Protein AF-A0A6J1QRZ3-F1 (afdb_monomer_lite)

Structure (mmCIF, N/CA/C/O backbone):
data_AF-A0A6J1QRZ3-F1
#
_entry.id   AF-A0A6J1QRZ3-F1
#
loop_
_atom_site.group_PDB
_atom_site.id
_atom_site.type_symbol
_atom_site.label_atom_id
_atom_site.label_alt_id
_atom_site.label_comp_id
_atom_site.label_asym_id
_atom_site.label_entity_id
_atom_site.label_seq_id
_atom_site.pdbx_PDB_ins_code
_atom_site.Cartn_x
_atom_site.Cartn_y
_atom_site.Cartn_z
_atom_site.occupancy
_atom_site.B_iso_or_equiv
_atom_site.auth_seq_id
_atom_site.auth_comp_id
_atom_site.auth_asym_id
_atom_site.auth_atom_id
_atom_site.pdbx_PDB_model_num
ATOM 1 N N . MET A 1 1 ? 8.306 4.247 -22.758 1.00 59.56 1 MET A N 1
ATOM 2 C CA . MET A 1 1 ? 7.399 3.184 -22.289 1.00 59.56 1 MET A CA 1
ATOM 3 C C . MET A 1 1 ? 8.149 2.441 -21.213 1.00 59.56 1 MET A C 1
ATOM 5 O O . MET A 1 1 ? 9.336 2.206 -21.412 1.00 59.56 1 MET A O 1
ATOM 9 N N . THR A 1 2 ? 7.513 2.218 -20.072 1.00 66.88 2 THR A N 1
ATOM 10 C CA . THR A 1 2 ? 8.143 1.778 -18.826 1.00 66.88 2 THR A CA 1
ATOM 11 C C . THR A 1 2 ? 8.624 0.326 -18.917 1.00 66.88 2 THR A C 1
ATOM 13 O O . THR A 1 2 ? 7.992 -0.599 -18.408 1.00 66.88 2 THR A O 1
ATOM 16 N N . ASN A 1 3 ? 9.751 0.108 -19.601 1.00 80.50 3 ASN A N 1
ATOM 17 C CA . ASN A 1 3 ? 10.315 -1.221 -19.870 1.00 80.50 3 ASN A CA 1
ATOM 18 C C . ASN A 1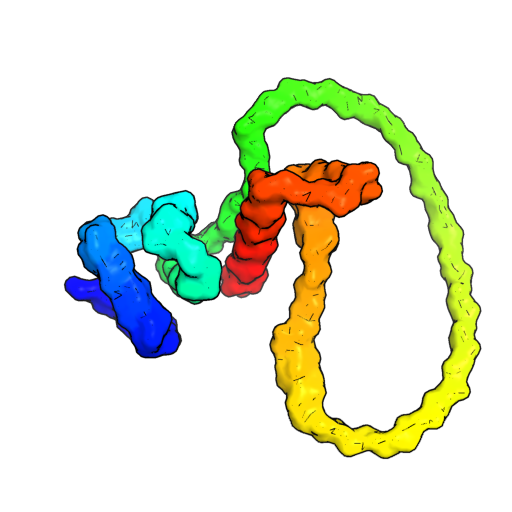 3 ? 10.655 -1.963 -18.574 1.00 80.50 3 ASN A C 1
ATOM 20 O O . ASN A 1 3 ? 10.614 -3.191 -18.526 1.00 80.50 3 ASN A O 1
ATOM 24 N N . ILE A 1 4 ? 10.954 -1.207 -17.515 1.00 88.00 4 ILE A N 1
ATOM 25 C CA . ILE A 1 4 ? 11.212 -1.746 -16.183 1.00 88.00 4 ILE A CA 1
ATOM 26 C C . ILE A 1 4 ? 9.965 -2.456 -15.641 1.00 88.00 4 ILE A C 1
ATOM 28 O O . ILE A 1 4 ? 10.074 -3.558 -15.113 1.00 88.00 4 ILE A O 1
ATOM 32 N N . ILE A 1 5 ? 8.774 -1.882 -15.828 1.00 90.81 5 ILE A N 1
ATOM 33 C CA . ILE A 1 5 ? 7.518 -2.437 -15.305 1.00 90.81 5 ILE A CA 1
ATOM 34 C C . ILE A 1 5 ? 7.196 -3.795 -15.938 1.00 90.81 5 ILE A C 1
ATOM 36 O O . ILE A 1 5 ? 6.837 -4.722 -15.217 1.00 90.81 5 ILE A O 1
ATOM 40 N N . HIS A 1 6 ? 7.422 -3.952 -17.245 1.00 90.69 6 HIS A N 1
ATOM 41 C CA . HIS A 1 6 ? 7.264 -5.240 -17.934 1.00 90.69 6 HIS A CA 1
ATOM 42 C C . HIS A 1 6 ? 8.174 -6.337 -17.356 1.00 90.69 6 HIS A C 1
ATOM 44 O O . HIS A 1 6 ? 7.822 -7.515 -17.337 1.00 90.69 6 HIS A O 1
ATOM 50 N N . SER A 1 7 ? 9.357 -5.970 -16.853 1.00 89.88 7 SER A N 1
ATOM 51 C CA . SER A 1 7 ? 10.293 -6.941 -16.273 1.00 89.88 7 SER A CA 1
ATOM 52 C C . SER A 1 7 ? 9.847 -7.479 -14.905 1.00 89.88 7 SER A C 1
ATOM 54 O O . SER A 1 7 ? 10.368 -8.493 -14.441 1.00 89.88 7 SER A O 1
ATOM 56 N N . TRP A 1 8 ? 8.857 -6.847 -14.264 1.00 91.31 8 TRP A N 1
ATOM 57 C CA . TRP A 1 8 ? 8.392 -7.233 -12.930 1.00 91.31 8 TRP A CA 1
ATOM 58 C C . TRP A 1 8 ? 7.507 -8.481 -12.926 1.00 91.31 8 TRP A C 1
ATOM 60 O O . TRP A 1 8 ? 7.293 -9.050 -11.848 1.00 91.31 8 TRP A O 1
ATOM 70 N N . GLY A 1 9 ? 7.014 -8.923 -14.090 1.00 88.88 9 GLY A N 1
ATOM 71 C CA . GLY A 1 9 ? 6.207 -10.138 -14.232 1.00 88.88 9 GLY A CA 1
ATOM 72 C C . GLY A 1 9 ? 4.916 -10.083 -13.414 1.00 88.88 9 GLY A C 1
ATOM 73 O O . GLY A 1 9 ? 4.634 -11.000 -12.640 1.00 88.88 9 GLY A O 1
ATOM 74 N N . MET A 1 10 ? 4.194 -8.964 -13.505 1.00 89.62 10 MET A N 1
ATOM 75 C CA . MET A 1 10 ? 2.882 -8.797 -12.874 1.00 89.62 10 MET A CA 1
ATOM 76 C C . MET A 1 10 ? 1.792 -9.422 -13.753 1.00 89.62 10 MET A C 1
ATOM 78 O O . MET A 1 10 ? 2.042 -9.800 -14.893 1.00 89.62 10 MET A O 1
ATOM 82 N N . GLU A 1 11 ? 0.577 -9.567 -13.225 1.00 91.50 11 GLU A N 1
ATOM 83 C CA . GLU A 1 11 ? -0.552 -9.984 -14.059 1.00 91.50 11 GLU A CA 1
ATOM 84 C C . GLU A 1 11 ? -0.813 -8.923 -15.142 1.00 91.50 11 GLU A C 1
ATOM 86 O O . GLU A 1 11 ? -0.898 -7.740 -14.813 1.00 91.50 11 GLU A O 1
ATOM 91 N N . ASP A 1 12 ? -0.997 -9.330 -16.404 1.00 89.44 12 ASP A N 1
ATOM 92 C CA . ASP A 1 12 ? -1.173 -8.426 -17.557 1.00 89.44 12 ASP A CA 1
ATOM 93 C C . ASP A 1 12 ? -2.215 -7.321 -17.310 1.00 89.44 12 ASP A C 1
ATOM 95 O O . ASP A 1 12 ? -2.052 -6.172 -17.732 1.00 89.44 12 ASP A O 1
ATOM 99 N N . SER A 1 13 ? -3.300 -7.665 -16.605 1.00 90.19 13 SER A N 1
ATOM 100 C CA . SER A 1 13 ? -4.382 -6.743 -16.256 1.00 90.19 13 SER A CA 1
ATOM 101 C C . SER A 1 13 ? -3.930 -5.663 -15.264 1.00 90.19 13 SER A C 1
ATOM 103 O O . SER A 1 13 ? -4.305 -4.496 -15.394 1.00 90.19 13 SER A O 1
ATOM 105 N N . VAL A 1 14 ? -3.101 -6.024 -14.286 1.00 90.12 14 VAL A N 1
ATOM 106 C CA . VAL A 1 14 ? -2.539 -5.112 -13.286 1.00 90.12 14 VAL A CA 1
ATOM 107 C C . VAL A 1 14 ? -1.432 -4.272 -13.913 1.00 90.12 14 VAL A C 1
ATOM 109 O O . VAL A 1 14 ? -1.423 -3.051 -13.755 1.00 90.12 14 VAL A O 1
ATOM 112 N N . GLU A 1 15 ? -0.553 -4.907 -14.683 1.00 93.06 15 GLU A N 1
ATOM 113 C CA . GLU A 1 15 ? 0.545 -4.265 -15.398 1.00 93.06 15 GLU A CA 1
ATOM 114 C C . GLU A 1 15 ? 0.043 -3.174 -16.347 1.00 93.06 15 GLU A C 1
ATOM 116 O O . GLU A 1 15 ? 0.464 -2.022 -16.241 1.00 93.06 15 GLU A O 1
ATOM 121 N N . SER A 1 16 ? -0.926 -3.498 -17.209 1.00 92.50 16 SER A N 1
ATOM 122 C CA . SER A 1 16 ? -1.504 -2.540 -18.161 1.00 92.50 16 SER A CA 1
ATOM 123 C C . SER A 1 16 ? -2.131 -1.334 -17.454 1.00 92.50 16 SER A C 1
ATOM 125 O O . SER A 1 16 ? -1.999 -0.200 -17.914 1.00 92.50 16 SER A O 1
ATOM 127 N N . ASN A 1 17 ? -2.793 -1.561 -16.313 1.00 93.50 17 ASN A N 1
ATOM 128 C CA . ASN A 1 17 ? -3.361 -0.483 -15.504 1.00 93.50 17 ASN A CA 1
ATOM 129 C C . ASN A 1 17 ? -2.272 0.407 -14.893 1.00 93.50 17 ASN A C 1
ATOM 131 O O . ASN A 1 17 ? -2.397 1.628 -14.929 1.00 93.50 17 ASN A O 1
ATOM 135 N N . ILE A 1 18 ? -1.204 -0.187 -14.353 1.00 94.62 18 ILE A N 1
ATOM 136 C CA . ILE A 1 18 ? -0.072 0.555 -13.787 1.00 94.62 18 ILE A CA 1
ATOM 137 C C . ILE A 1 18 ? 0.599 1.395 -14.870 1.00 94.62 18 ILE A C 1
ATOM 139 O O . ILE A 1 18 ? 0.778 2.591 -14.664 1.00 94.62 18 ILE A O 1
ATOM 143 N N . ILE A 1 19 ? 0.929 0.806 -16.023 1.00 94.12 19 ILE A N 1
ATOM 144 C CA . ILE A 1 19 ? 1.580 1.518 -17.132 1.00 94.12 19 ILE A CA 1
ATOM 145 C C . ILE A 1 19 ? 0.739 2.720 -17.549 1.00 94.12 19 ILE A C 1
ATOM 147 O O . ILE A 1 19 ? 1.257 3.831 -17.603 1.00 94.12 19 ILE A O 1
ATOM 151 N N . LYS A 1 20 ? -0.570 2.524 -17.735 1.00 94.12 20 LYS A N 1
ATOM 152 C CA . LYS A 1 20 ? -1.487 3.613 -18.072 1.00 94.12 20 LYS A CA 1
ATOM 153 C C . LYS A 1 20 ? -1.465 4.737 -17.029 1.00 94.12 20 LYS A C 1
ATOM 155 O O . LYS A 1 20 ? -1.363 5.900 -17.402 1.00 94.12 20 LYS A O 1
ATOM 160 N N . ILE A 1 21 ? -1.522 4.407 -15.735 1.00 94.75 21 ILE A N 1
ATOM 161 C CA . ILE A 1 21 ? -1.461 5.408 -14.655 1.00 94.75 21 ILE A CA 1
ATOM 162 C C . ILE A 1 21 ? -0.126 6.164 -14.683 1.00 94.75 21 ILE A C 1
ATOM 164 O O . ILE A 1 21 ? -0.109 7.384 -14.527 1.00 94.75 21 ILE A O 1
ATOM 168 N N . LEU A 1 22 ? 0.996 5.466 -14.873 1.00 94.31 22 LEU A N 1
ATOM 169 C CA . LEU A 1 22 ? 2.317 6.094 -14.941 1.00 94.31 22 LEU A CA 1
ATOM 170 C C . LEU A 1 22 ? 2.419 7.042 -16.143 1.00 94.31 22 LEU A C 1
ATOM 172 O O . LEU A 1 22 ? 2.893 8.164 -15.985 1.00 94.31 22 LEU A O 1
ATOM 176 N N . GLU A 1 23 ? 1.912 6.637 -17.308 1.00 93.31 23 GLU A N 1
ATOM 177 C CA . GLU A 1 23 ? 1.883 7.466 -18.517 1.00 93.31 23 GLU A CA 1
ATOM 178 C C . GLU A 1 23 ? 1.005 8.712 -18.345 1.00 93.31 23 GLU A C 1
ATOM 180 O O . GLU A 1 23 ? 1.439 9.815 -18.677 1.00 93.31 23 GLU A O 1
ATOM 185 N N . GLU A 1 24 ? -0.190 8.566 -17.763 1.00 94.50 24 GLU A N 1
ATOM 186 C CA . GLU A 1 24 ? -1.094 9.686 -17.457 1.00 94.50 24 GLU A CA 1
ATOM 187 C C . GLU A 1 24 ? -0.467 10.705 -16.489 1.00 94.50 24 GLU A C 1
ATOM 189 O O . GLU A 1 24 ? -0.780 11.893 -16.557 1.00 94.50 24 GLU A O 1
ATOM 194 N N . ASN A 1 25 ? 0.453 10.261 -15.626 1.00 93.06 25 ASN A N 1
ATOM 195 C CA . ASN A 1 25 ? 1.184 11.106 -14.677 1.00 93.06 25 ASN A CA 1
ATOM 196 C C . ASN A 1 25 ? 2.594 11.496 -15.160 1.00 93.06 25 ASN A C 1
ATOM 198 O O . ASN A 1 25 ? 3.386 12.017 -14.376 1.00 93.06 25 ASN A O 1
ATOM 202 N N . ALA A 1 26 ? 2.926 11.253 -16.435 1.00 93.25 26 ALA A N 1
ATOM 203 C CA . ALA A 1 26 ? 4.238 11.539 -17.024 1.00 93.25 26 ALA A CA 1
ATOM 204 C C . ALA A 1 26 ? 5.430 10.925 -16.252 1.00 93.25 26 ALA A C 1
ATOM 206 O O . ALA A 1 26 ? 6.537 11.473 -16.229 1.00 93.25 26 ALA A O 1
ATOM 207 N N . ILE A 1 27 ? 5.214 9.763 -15.632 1.00 93.38 27 ILE A N 1
ATOM 208 C CA . ILE A 1 27 ? 6.271 8.971 -15.009 1.00 93.38 27 ILE A CA 1
ATOM 209 C C . ILE A 1 27 ? 6.958 8.121 -16.079 1.00 93.38 27 ILE A C 1
ATOM 211 O O . ILE A 1 27 ? 6.335 7.428 -16.881 1.00 93.38 27 ILE A O 1
ATOM 215 N N . THR A 1 28 ? 8.279 8.191 -16.082 1.00 91.94 28 THR A N 1
ATOM 216 C CA . THR A 1 28 ? 9.197 7.514 -16.994 1.00 91.94 28 THR A CA 1
ATOM 217 C C . THR A 1 28 ? 10.116 6.591 -16.200 1.00 91.94 28 THR A C 1
ATOM 219 O O . THR A 1 28 ? 10.246 6.725 -14.986 1.00 91.94 28 THR A O 1
ATOM 222 N N . ASP A 1 29 ? 10.829 5.690 -16.876 1.00 89.88 29 ASP A N 1
ATOM 223 C CA . ASP A 1 29 ? 11.807 4.815 -16.211 1.00 89.88 29 ASP A CA 1
ATOM 224 C C . ASP A 1 29 ? 12.887 5.597 -15.434 1.00 89.88 29 ASP A C 1
ATOM 226 O O . ASP A 1 29 ? 13.426 5.088 -14.456 1.00 89.88 29 ASP A O 1
ATOM 230 N N . ALA A 1 30 ? 13.183 6.841 -15.833 1.00 90.00 30 ALA A N 1
ATOM 231 C CA . ALA A 1 30 ? 14.205 7.672 -15.199 1.00 90.00 30 ALA A CA 1
ATOM 232 C C . ALA A 1 30 ? 13.777 8.245 -13.838 1.00 90.00 30 ALA A C 1
ATOM 234 O O . ALA A 1 30 ? 14.605 8.336 -12.938 1.00 90.00 30 ALA A O 1
ATOM 235 N N . ASN A 1 31 ? 12.504 8.625 -13.680 1.00 91.19 31 ASN A N 1
ATOM 236 C CA . ASN A 1 31 ? 11.980 9.213 -12.438 1.00 91.19 31 ASN A CA 1
ATOM 237 C C . ASN A 1 31 ? 11.149 8.220 -11.603 1.00 91.19 31 ASN A C 1
ATOM 239 O O . ASN A 1 31 ? 10.787 8.522 -10.469 1.00 91.19 31 ASN A O 1
ATOM 243 N N . LEU A 1 32 ? 10.897 7.011 -12.116 1.00 91.88 32 LEU A N 1
ATOM 244 C CA . LEU A 1 32 ? 10.269 5.912 -11.378 1.00 91.88 32 LEU A CA 1
ATOM 245 C C . LEU A 1 32 ? 10.947 5.608 -10.019 1.00 91.88 32 LEU A C 1
ATOM 247 O O . LEU A 1 32 ? 10.217 5.367 -9.053 1.00 91.88 32 LEU A O 1
ATOM 251 N N . PRO A 1 33 ? 12.290 5.648 -9.877 1.00 91.31 33 PRO A N 1
ATOM 252 C CA . PRO A 1 33 ? 12.942 5.426 -8.582 1.00 91.31 33 PRO A CA 1
ATOM 253 C C . PRO A 1 33 ? 12.722 6.567 -7.576 1.00 91.31 33 PRO A C 1
ATOM 255 O O . PRO A 1 33 ? 12.821 6.352 -6.371 1.00 91.31 33 PRO A O 1
ATOM 258 N N . GLU A 1 34 ? 12.419 7.777 -8.055 1.00 90.69 34 GLU A N 1
ATOM 259 C CA . GLU A 1 34 ? 12.281 8.987 -7.230 1.00 90.69 34 GLU A CA 1
ATOM 260 C C . GLU A 1 34 ? 10.899 9.109 -6.572 1.00 90.69 34 GLU A C 1
ATOM 262 O O . GLU A 1 34 ? 10.661 10.013 -5.768 1.00 90.69 34 GLU A O 1
ATOM 267 N N . LEU A 1 35 ? 9.975 8.201 -6.894 1.00 90.75 35 LEU A N 1
ATOM 268 C CA . LEU A 1 35 ? 8.633 8.215 -6.332 1.00 90.75 35 LEU A CA 1
ATOM 269 C C . LEU A 1 35 ? 8.650 8.071 -4.802 1.00 90.75 35 LEU A C 1
ATOM 271 O O . LEU A 1 35 ? 9.442 7.338 -4.205 1.00 90.75 35 LEU A O 1
ATOM 275 N N . THR A 1 36 ? 7.708 8.740 -4.144 1.00 89.81 36 THR A N 1
ATOM 276 C CA . THR A 1 36 ? 7.457 8.556 -2.711 1.00 89.81 36 THR A CA 1
ATOM 277 C C . THR A 1 36 ? 6.231 7.669 -2.491 1.00 89.81 36 THR A C 1
ATOM 279 O O . THR A 1 36 ? 5.333 7.636 -3.339 1.00 89.81 36 THR A O 1
ATOM 282 N N . PRO A 1 37 ? 6.140 6.943 -1.360 1.00 86.38 37 PRO A N 1
ATOM 283 C CA . PRO A 1 37 ? 4.951 6.153 -1.037 1.00 86.38 37 PRO A CA 1
ATOM 284 C C . PRO A 1 37 ? 3.658 6.982 -1.044 1.00 86.38 37 PRO A C 1
ATOM 286 O O . PRO A 1 37 ? 2.602 6.483 -1.433 1.00 86.38 37 PRO A O 1
ATOM 289 N N . GLU A 1 38 ? 3.743 8.253 -0.651 1.00 86.62 38 GLU A N 1
ATOM 290 C CA . GLU A 1 38 ? 2.638 9.210 -0.652 1.00 86.62 38 GLU A CA 1
ATOM 291 C C . GLU A 1 38 ? 2.175 9.522 -2.077 1.00 86.62 38 GLU A C 1
ATOM 293 O O . GLU A 1 38 ? 0.978 9.443 -2.355 1.00 86.62 38 GLU A O 1
ATOM 298 N N . LEU A 1 39 ? 3.114 9.789 -2.989 1.00 91.25 39 LEU A N 1
ATOM 299 C CA . LEU A 1 39 ? 2.810 10.062 -4.394 1.00 91.25 39 LEU A CA 1
ATOM 300 C C . LEU A 1 39 ? 2.238 8.821 -5.091 1.00 91.25 39 LEU A C 1
ATOM 302 O O . LEU A 1 39 ? 1.236 8.899 -5.796 1.00 91.25 39 LEU A O 1
ATOM 306 N N . ILE A 1 40 ? 2.805 7.644 -4.817 1.00 92.06 40 ILE A N 1
ATOM 307 C CA . ILE A 1 40 ? 2.284 6.363 -5.318 1.00 92.06 40 ILE A CA 1
ATOM 308 C C . ILE A 1 40 ? 0.852 6.131 -4.818 1.00 92.06 40 ILE A C 1
ATOM 310 O O . ILE A 1 40 ? -0.000 5.640 -5.558 1.00 92.06 40 ILE A O 1
ATOM 314 N N . LYS A 1 41 ? 0.562 6.486 -3.562 1.00 90.38 41 LYS A N 1
ATOM 315 C CA . LYS A 1 41 ? -0.782 6.391 -2.979 1.00 90.38 41 LYS A CA 1
ATOM 316 C C . LYS A 1 41 ? -1.782 7.336 -3.636 1.00 90.38 41 LYS A C 1
ATOM 318 O O . LYS A 1 41 ? -2.946 6.952 -3.756 1.00 90.38 41 LYS A O 1
ATOM 323 N N . GLU A 1 42 ? -1.346 8.525 -4.028 1.00 90.25 42 GLU A N 1
ATOM 324 C CA . GLU A 1 42 ? -2.166 9.495 -4.751 1.00 90.25 42 GLU A CA 1
ATOM 325 C C . GLU A 1 42 ? -2.469 9.020 -6.177 1.00 90.25 42 GLU A C 1
ATOM 327 O O . GLU A 1 42 ? -3.632 8.983 -6.577 1.00 90.25 42 GLU A O 1
ATOM 332 N N . MET A 1 43 ? -1.447 8.561 -6.902 1.00 93.88 43 MET A N 1
ATOM 333 C CA . MET A 1 43 ? -1.572 8.094 -8.284 1.00 93.88 43 MET A CA 1
ATOM 334 C C . MET A 1 43 ? -2.330 6.768 -8.411 1.00 93.88 43 MET A C 1
ATOM 336 O O . MET A 1 43 ? -3.121 6.583 -9.335 1.00 93.88 43 MET A O 1
ATOM 340 N N . ILE A 1 44 ? -2.094 5.830 -7.489 1.00 92.75 44 ILE A N 1
ATOM 341 C CA . ILE A 1 44 ? -2.691 4.490 -7.489 1.00 92.75 44 ILE A CA 1
ATOM 342 C C . ILE A 1 44 ? -3.611 4.360 -6.261 1.00 92.75 44 ILE A C 1
ATOM 344 O O . ILE A 1 44 ? -3.238 3.776 -5.235 1.00 92.75 44 ILE A O 1
ATOM 348 N N . PRO A 1 45 ? -4.847 4.888 -6.318 1.00 86.81 45 PRO A N 1
ATOM 349 C CA . PRO A 1 45 ? -5.756 4.871 -5.173 1.00 86.81 45 PRO A CA 1
ATOM 350 C C . PRO A 1 45 ? -6.280 3.464 -4.852 1.00 86.81 45 PRO A C 1
ATOM 352 O O . PRO A 1 45 ? -6.622 3.173 -3.700 1.00 86.81 45 PRO A O 1
ATOM 355 N N . GLN A 1 46 ? -6.340 2.573 -5.848 1.00 87.81 46 GLN A N 1
ATOM 356 C CA . GLN A 1 46 ? -6.821 1.206 -5.671 1.00 87.81 46 GLN A CA 1
ATOM 357 C C . GLN A 1 46 ? -5.804 0.367 -4.888 1.00 87.81 46 GLN A C 1
ATOM 359 O O . GLN A 1 46 ? -4.725 0.049 -5.379 1.00 87.81 46 GLN A O 1
ATOM 364 N N . ILE A 1 47 ? -6.189 -0.048 -3.678 1.00 84.06 47 ILE A N 1
ATOM 365 C CA . ILE A 1 47 ? -5.300 -0.708 -2.706 1.00 84.06 47 ILE A CA 1
ATOM 366 C C . ILE A 1 47 ? -4.637 -1.975 -3.264 1.00 84.06 47 ILE A C 1
ATOM 368 O O . ILE A 1 47 ? -3.450 -2.172 -3.030 1.00 84.06 47 ILE A O 1
ATOM 372 N N . GLY A 1 48 ? -5.381 -2.822 -3.986 1.00 84.31 48 GLY A N 1
ATOM 373 C CA . GLY A 1 48 ? -4.848 -4.074 -4.541 1.00 84.31 48 GLY A CA 1
ATOM 374 C C . GLY A 1 48 ? -3.716 -3.831 -5.539 1.00 84.31 48 GLY A C 1
ATOM 375 O O . GLY A 1 48 ? -2.599 -4.286 -5.320 1.00 84.31 48 GLY A O 1
ATOM 376 N N . ILE A 1 49 ? -3.987 -3.015 -6.563 1.00 89.62 49 ILE A N 1
ATOM 377 C CA . ILE A 1 49 ? -3.003 -2.619 -7.584 1.00 89.62 49 ILE A CA 1
ATOM 378 C C . ILE A 1 49 ? -1.810 -1.913 -6.933 1.00 89.62 49 ILE A C 1
ATOM 380 O O . ILE A 1 49 ? -0.659 -2.238 -7.214 1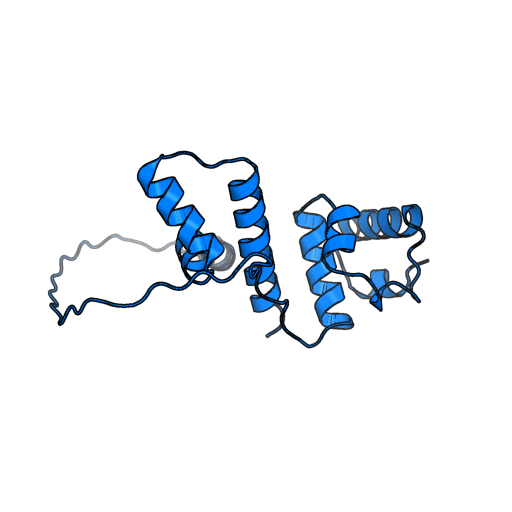.00 89.62 49 ILE A O 1
ATOM 384 N N . ARG A 1 50 ? -2.074 -0.987 -6.001 1.00 92.88 50 ARG A N 1
ATOM 385 C CA . ARG A 1 50 ? -1.020 -0.266 -5.281 1.00 92.88 50 ARG A CA 1
ATOM 386 C C . ARG A 1 50 ? -0.108 -1.203 -4.500 1.00 92.88 50 ARG A C 1
ATOM 388 O O . ARG A 1 50 ? 1.093 -0.976 -4.464 1.00 92.88 50 ARG A O 1
ATOM 395 N N . MET A 1 51 ? -0.665 -2.220 -3.849 1.00 89.62 51 MET A N 1
ATOM 396 C CA . MET A 1 51 ? 0.114 -3.186 -3.079 1.00 89.62 51 MET A CA 1
ATOM 397 C C . MET A 1 51 ? 1.042 -3.997 -3.987 1.00 89.62 51 MET A C 1
ATOM 399 O O . MET A 1 51 ? 2.202 -4.192 -3.639 1.00 89.62 51 MET A O 1
ATOM 403 N N . GLU A 1 52 ? 0.562 -4.442 -5.149 1.00 90.19 52 GLU A N 1
ATOM 404 C CA . GLU A 1 52 ? 1.401 -5.158 -6.118 1.00 90.19 52 GLU A CA 1
ATOM 405 C C . GLU A 1 52 ? 2.530 -4.279 -6.651 1.00 90.19 52 GLU A C 1
ATOM 407 O O . GLU A 1 52 ? 3.692 -4.689 -6.621 1.00 90.19 52 GLU A O 1
ATOM 412 N N . PHE A 1 53 ? 2.205 -3.039 -7.022 1.00 93.06 53 PHE A N 1
ATOM 413 C CA . PHE A 1 53 ? 3.195 -2.062 -7.453 1.00 93.06 53 PHE A CA 1
ATOM 414 C C . PHE A 1 53 ? 4.241 -1.787 -6.365 1.00 93.06 53 PHE A C 1
ATOM 416 O O . PHE A 1 53 ? 5.436 -1.914 -6.613 1.00 93.06 53 PHE A O 1
ATOM 423 N N . LEU A 1 54 ? 3.804 -1.451 -5.144 1.00 91.44 54 LEU A N 1
ATOM 424 C CA . LEU A 1 54 ? 4.699 -1.107 -4.037 1.00 91.44 54 LEU A CA 1
ATOM 425 C C . LEU A 1 54 ? 5.626 -2.258 -3.667 1.00 91.44 54 LEU A C 1
ATOM 427 O O . LEU A 1 54 ? 6.783 -1.998 -3.357 1.00 91.44 54 LEU A O 1
ATOM 431 N N . LYS A 1 55 ? 5.161 -3.512 -3.718 1.00 89.00 55 LYS A N 1
ATOM 432 C CA . LYS A 1 55 ? 6.027 -4.675 -3.487 1.00 89.00 55 LYS A CA 1
ATOM 433 C C . LYS A 1 55 ? 7.197 -4.691 -4.463 1.00 89.00 55 LYS A C 1
ATOM 435 O O . LYS A 1 55 ? 8.340 -4.700 -4.026 1.00 89.00 55 LYS A O 1
ATOM 440 N N . LYS A 1 56 ? 6.910 -4.640 -5.766 1.00 90.81 56 LYS A N 1
ATOM 441 C CA . LYS A 1 56 ? 7.936 -4.690 -6.817 1.00 90.81 56 LYS A CA 1
ATOM 442 C C . LYS A 1 56 ? 8.849 -3.471 -6.772 1.00 90.81 56 LYS A C 1
ATOM 444 O O . LYS A 1 56 ? 10.062 -3.616 -6.715 1.00 90.81 56 LYS A O 1
ATOM 449 N N . TRP A 1 57 ? 8.257 -2.285 -6.694 1.00 92.12 57 TRP A N 1
ATOM 450 C CA . TRP A 1 57 ? 8.982 -1.024 -6.615 1.00 92.12 57 TRP A CA 1
ATOM 451 C C . TRP A 1 57 ? 9.923 -0.966 -5.405 1.00 92.12 57 TRP A C 1
ATOM 453 O O . TRP A 1 57 ? 11.058 -0.516 -5.525 1.00 92.12 57 TRP A O 1
ATOM 463 N N . THR A 1 58 ? 9.482 -1.462 -4.246 1.00 88.06 58 THR A N 1
ATOM 464 C CA . THR A 1 58 ? 10.328 -1.489 -3.047 1.00 88.06 58 THR A CA 1
ATOM 465 C C . THR A 1 58 ? 11.456 -2.504 -3.212 1.00 88.06 58 THR A C 1
ATOM 467 O O . THR A 1 58 ? 12.601 -2.148 -2.989 1.00 88.06 58 THR A O 1
ATOM 470 N N . THR A 1 59 ? 11.179 -3.721 -3.692 1.00 86.19 59 THR A N 1
ATOM 471 C CA . THR A 1 59 ? 12.224 -4.724 -3.965 1.00 86.19 59 THR A CA 1
ATOM 472 C C . THR A 1 59 ? 13.300 -4.222 -4.932 1.00 86.19 59 THR A C 1
ATOM 474 O O . THR A 1 59 ? 14.477 -4.486 -4.712 1.00 86.19 59 THR A O 1
ATOM 477 N N . GLU A 1 60 ? 12.912 -3.495 -5.979 1.00 87.00 60 GLU A N 1
ATOM 478 C CA . GLU A 1 60 ? 13.836 -3.025 -7.018 1.00 87.00 60 GLU A CA 1
ATOM 479 C C . GLU A 1 60 ? 14.619 -1.767 -6.616 1.00 87.00 60 GLU A C 1
ATOM 481 O O . GLU A 1 60 ? 15.787 -1.627 -6.976 1.00 87.00 60 GLU A O 1
ATOM 486 N N . PHE A 1 61 ? 14.006 -0.843 -5.866 1.00 85.88 61 PHE A N 1
ATOM 487 C CA . PHE A 1 61 ? 14.596 0.481 -5.616 1.00 85.88 61 PHE A CA 1
ATOM 488 C C . PHE A 1 61 ? 14.894 0.796 -4.147 1.00 85.88 61 PHE A C 1
ATOM 490 O O . PHE A 1 61 ? 15.597 1.768 -3.869 1.00 85.88 61 PHE A O 1
ATOM 497 N N . LYS A 1 62 ? 14.370 0.024 -3.188 1.00 72.88 62 LYS A N 1
ATOM 498 C CA . LYS A 1 62 ? 14.491 0.317 -1.753 1.00 72.88 62 LYS A CA 1
ATOM 499 C C . LYS A 1 62 ? 14.817 -0.926 -0.926 1.00 72.88 62 LYS A C 1
ATOM 501 O O . LYS A 1 62 ? 13.961 -1.741 -0.607 1.00 72.88 62 LYS A O 1
ATOM 506 N N . THR A 1 63 ? 16.058 -0.997 -0.461 1.00 59.50 63 THR A N 1
ATOM 507 C CA . THR A 1 63 ? 16.549 -2.087 0.399 1.00 59.50 63 THR A CA 1
ATOM 508 C C . THR A 1 63 ? 16.200 -1.908 1.885 1.00 59.50 63 THR A C 1
ATOM 510 O O . THR A 1 63 ? 16.445 -2.805 2.689 1.00 59.50 63 THR A O 1
ATOM 513 N N . GLU A 1 64 ? 15.640 -0.762 2.282 1.00 60.53 64 GLU A N 1
ATOM 514 C CA . GLU A 1 64 ? 15.301 -0.449 3.676 1.00 60.53 64 GLU A CA 1
ATOM 515 C C . GLU A 1 64 ? 13.791 -0.565 3.940 1.00 60.53 64 GLU A C 1
ATOM 517 O O . GLU A 1 64 ? 12.965 -0.191 3.104 1.00 60.53 64 GLU A O 1
ATOM 522 N N . LYS A 1 65 ? 13.426 -1.078 5.127 1.00 61.38 65 LYS A N 1
ATOM 523 C CA . LYS A 1 65 ? 12.026 -1.219 5.566 1.00 61.38 65 LYS A CA 1
ATOM 524 C C . LYS A 1 65 ? 11.298 0.123 5.486 1.00 61.38 65 LYS A C 1
ATOM 526 O O . LYS A 1 65 ? 11.857 1.156 5.854 1.00 61.38 65 LYS A O 1
ATOM 531 N N . MET A 1 66 ? 10.028 0.101 5.076 1.00 65.50 66 MET A N 1
ATOM 532 C CA . MET A 1 66 ? 9.211 1.312 5.077 1.00 65.50 66 MET A CA 1
ATOM 533 C C . MET A 1 66 ? 9.128 1.887 6.495 1.00 65.50 66 MET A C 1
ATOM 535 O O . MET A 1 66 ? 8.907 1.122 7.445 1.00 65.50 66 MET A O 1
ATOM 539 N N . PRO A 1 67 ? 9.264 3.219 6.648 1.00 64.88 67 PRO A N 1
ATOM 540 C CA . PRO A 1 67 ? 9.143 3.854 7.946 1.00 64.88 67 PRO A CA 1
ATOM 541 C C . PRO A 1 67 ? 7.772 3.526 8.539 1.00 64.88 67 PRO A C 1
ATOM 543 O O . PRO A 1 67 ? 6.739 3.650 7.875 1.00 64.88 67 PRO A O 1
ATOM 546 N N . HIS A 1 68 ? 7.759 3.087 9.798 1.00 63.62 68 HIS A N 1
ATOM 547 C CA . HIS A 1 68 ? 6.506 2.934 10.523 1.00 63.62 68 HIS A CA 1
ATOM 548 C C . HIS A 1 68 ? 5.813 4.288 10.591 1.00 63.62 68 HIS A C 1
ATOM 550 O O . HIS A 1 68 ? 6.433 5.275 10.988 1.00 63.62 68 HIS A O 1
ATOM 556 N N . VAL A 1 69 ? 4.521 4.305 10.262 1.00 67.62 69 VAL A N 1
ATOM 557 C CA . VAL A 1 69 ? 3.653 5.475 10.420 1.00 67.62 69 VAL A CA 1
ATOM 558 C C . VAL A 1 69 ? 3.774 5.973 11.868 1.00 67.62 69 VAL A C 1
ATOM 560 O O . VAL A 1 69 ? 3.247 5.349 12.789 1.00 67.62 69 VAL A O 1
ATOM 563 N N . SER A 1 70 ? 4.555 7.035 12.067 1.00 47.56 70 SER A N 1
ATOM 564 C CA . SER A 1 70 ? 4.873 7.636 13.364 1.00 47.56 70 SER A CA 1
ATOM 565 C C . SER A 1 70 ? 4.650 9.141 13.264 1.00 47.56 70 SER A C 1
ATOM 567 O O . SER A 1 70 ? 5.022 9.767 12.273 1.00 47.56 70 SER A O 1
ATOM 569 N N . ASP A 1 71 ? 3.982 9.684 14.279 1.00 47.81 71 ASP A N 1
ATOM 570 C CA . ASP A 1 71 ? 3.386 11.017 14.327 1.00 47.81 71 ASP A CA 1
ATOM 571 C C . ASP A 1 71 ? 4.374 12.172 14.094 1.00 47.81 71 ASP A C 1
ATOM 573 O O . ASP A 1 71 ? 5.308 12.378 14.866 1.00 47.81 71 ASP A O 1
ATOM 577 N N . SER A 1 72 ? 4.072 13.030 13.115 1.00 43.50 72 SER A N 1
ATOM 578 C CA . SER A 1 72 ? 4.379 14.456 13.233 1.00 43.50 72 SER A CA 1
ATOM 579 C C . SER A 1 72 ? 3.226 15.125 13.978 1.00 43.50 72 SER A C 1
ATOM 581 O O . SER A 1 72 ? 2.263 15.577 13.366 1.00 43.50 72 SER A O 1
ATOM 583 N N . SER A 1 73 ? 3.305 15.130 15.310 1.00 39.88 73 SER A N 1
ATOM 584 C CA . SER A 1 73 ? 2.673 16.143 16.163 1.00 39.88 73 SER A CA 1
ATOM 585 C C . SER A 1 73 ? 3.040 15.916 17.631 1.00 39.88 73 SER A C 1
ATOM 587 O O . SER A 1 73 ? 2.559 14.982 18.263 1.00 39.88 73 SER A O 1
ATOM 589 N N . THR A 1 74 ? 3.873 16.832 18.124 1.00 34.06 74 THR A N 1
ATOM 590 C CA . THR A 1 74 ? 3.932 17.370 19.491 1.00 34.06 74 THR A CA 1
ATOM 591 C C . THR A 1 74 ? 4.101 16.375 20.641 1.00 34.06 74 THR A C 1
ATOM 593 O O . THR A 1 74 ? 3.149 15.805 21.168 1.00 34.06 74 THR A O 1
ATOM 596 N N . GLU A 1 75 ? 5.346 16.293 21.106 1.00 40.25 75 GLU A N 1
ATOM 597 C CA . GLU A 1 75 ? 5.706 15.836 22.444 1.00 40.25 75 GLU A CA 1
ATOM 598 C C . GLU A 1 75 ? 4.899 16.592 23.509 1.00 40.25 75 GLU A C 1
ATOM 600 O O . GLU A 1 75 ? 5.058 17.800 23.684 1.00 40.25 75 GLU A O 1
ATOM 605 N N . VAL A 1 76 ? 4.079 15.872 24.273 1.00 34.34 76 VAL A N 1
ATOM 606 C CA . VAL A 1 76 ? 3.806 16.233 25.664 1.00 34.34 76 VAL A CA 1
ATOM 607 C C . VAL A 1 76 ? 3.936 14.968 26.502 1.00 34.34 76 VAL A C 1
ATOM 609 O O . VAL A 1 76 ? 3.212 13.989 26.335 1.00 34.34 76 VAL A O 1
ATOM 612 N N . SER A 1 77 ? 4.951 15.027 27.355 1.00 36.44 77 SER A N 1
ATOM 613 C CA . SER A 1 77 ? 5.301 14.113 28.435 1.00 36.44 77 SER A CA 1
ATOM 614 C C . SER A 1 77 ? 4.111 13.785 29.337 1.00 36.44 77 SER A C 1
ATOM 616 O O . SER A 1 77 ? 3.371 14.691 29.700 1.00 36.44 77 SER A O 1
ATOM 618 N N . GLU A 1 78 ? 4.010 12.532 29.791 1.00 34.81 78 GLU A N 1
ATOM 619 C CA . GLU A 1 78 ? 3.690 12.253 31.194 1.00 34.81 78 GLU A CA 1
ATOM 620 C C . GLU A 1 78 ? 4.092 10.828 31.601 1.00 34.81 78 GLU A C 1
ATOM 622 O O . GLU A 1 78 ? 3.997 9.861 30.843 1.00 34.81 78 GLU A O 1
ATOM 627 N N . ALA A 1 79 ? 4.629 10.738 32.813 1.00 32.91 79 ALA A N 1
ATOM 628 C CA . ALA A 1 79 ? 5.373 9.616 33.348 1.00 32.91 79 ALA A CA 1
ATOM 629 C C . ALA A 1 79 ? 4.525 8.666 34.217 1.00 32.91 79 ALA A C 1
ATOM 631 O O . ALA A 1 79 ? 3.729 9.111 35.032 1.00 32.91 79 ALA A O 1
ATOM 632 N N . ARG A 1 80 ? 4.895 7.376 34.134 1.00 35.59 80 ARG A N 1
ATOM 633 C CA . ARG A 1 80 ? 4.968 6.337 35.193 1.00 35.59 80 ARG A CA 1
ATOM 634 C C . ARG A 1 80 ? 3.713 5.754 35.888 1.00 35.59 80 ARG A C 1
ATOM 636 O O . ARG A 1 80 ? 2.692 6.392 36.073 1.00 35.59 80 ARG A O 1
ATOM 643 N N . SER A 1 81 ? 3.973 4.540 36.406 1.00 31.00 81 SER A N 1
ATOM 644 C CA . SER A 1 81 ? 3.200 3.636 37.291 1.00 31.00 81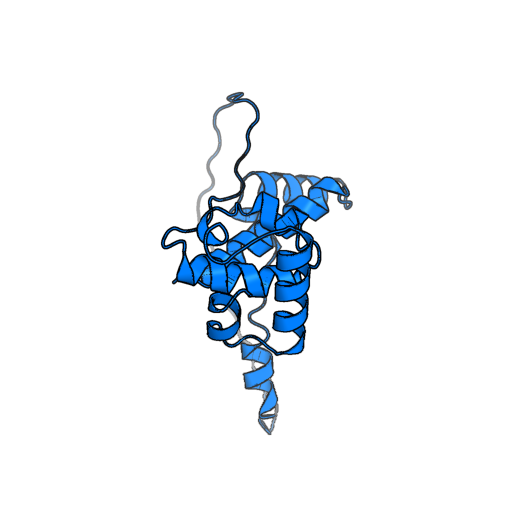 SER A CA 1
ATOM 645 C C . SER A 1 81 ? 2.195 2.726 36.562 1.00 31.00 81 SER A C 1
ATOM 647 O O . SER A 1 81 ? 1.444 3.193 35.723 1.00 31.00 81 SER A O 1
ATOM 649 N N . GLU A 1 82 ? 2.139 1.404 36.754 1.00 33.50 82 GLU A N 1
ATOM 650 C CA . GLU A 1 82 ? 2.447 0.601 37.943 1.00 33.50 82 GLU A CA 1
ATOM 651 C C . GLU A 1 82 ? 2.625 -0.898 37.585 1.00 33.50 82 GLU A C 1
ATOM 653 O O . GLU A 1 82 ? 2.294 -1.334 36.483 1.00 33.50 82 GLU A O 1
ATOM 658 N N . MET A 1 83 ? 3.178 -1.665 38.528 1.00 38.44 83 MET A N 1
ATOM 659 C CA . MET A 1 83 ? 3.550 -3.088 38.464 1.00 38.44 83 MET A CA 1
ATOM 660 C C . MET A 1 83 ? 2.363 -4.061 38.327 1.00 38.44 83 MET A C 1
ATOM 662 O O . MET A 1 83 ? 1.299 -3.810 38.883 1.00 38.44 83 MET A O 1
ATOM 666 N N . ALA A 1 84 ? 2.592 -5.239 37.726 1.00 32.91 84 ALA A N 1
ATOM 667 C CA . ALA A 1 84 ? 1.847 -6.458 38.063 1.00 32.91 84 ALA A CA 1
ATOM 668 C C . ALA A 1 84 ? 2.662 -7.728 37.756 1.00 32.91 84 ALA A C 1
ATOM 670 O O . ALA A 1 84 ? 3.090 -7.964 36.626 1.00 32.91 84 ALA A O 1
ATOM 671 N N . GLU A 1 85 ? 2.866 -8.521 38.804 1.00 30.25 85 GLU A N 1
ATOM 672 C CA . GLU A 1 85 ? 3.501 -9.835 38.834 1.00 30.25 85 GLU A CA 1
ATOM 673 C C . GLU A 1 85 ? 2.571 -10.980 38.372 1.00 30.25 85 GLU A C 1
ATOM 675 O O . GLU A 1 85 ? 1.367 -10.955 38.600 1.00 30.25 85 GLU A O 1
ATOM 680 N N . ASN A 1 86 ? 3.219 -12.014 37.820 1.00 33.34 86 ASN A N 1
ATOM 681 C CA . ASN A 1 86 ? 3.007 -13.466 37.967 1.00 33.34 86 ASN A CA 1
ATOM 682 C C . ASN A 1 86 ? 1.723 -14.207 37.504 1.00 33.34 86 ASN A C 1
ATOM 684 O O . ASN A 1 86 ? 0.632 -14.075 38.043 1.00 33.34 86 ASN A O 1
ATOM 688 N N . LEU A 1 87 ? 1.988 -15.125 36.556 1.00 34.66 87 LEU A N 1
ATOM 689 C CA . LEU A 1 87 ? 1.616 -16.552 36.442 1.00 34.66 87 LEU A CA 1
ATOM 690 C C . LEU A 1 87 ? 0.317 -17.090 37.084 1.00 34.66 87 LEU A C 1
ATOM 692 O O . LEU A 1 87 ? 0.183 -17.146 38.304 1.00 34.66 87 LEU A O 1
ATOM 696 N N . SER A 1 88 ? -0.469 -17.808 36.268 1.00 32.03 88 SER A N 1
ATOM 697 C CA . SER A 1 88 ? -0.847 -19.201 36.582 1.00 32.03 88 SER A CA 1
ATOM 698 C C . SER A 1 88 ? -1.313 -20.003 35.360 1.00 32.03 88 SER A C 1
ATOM 700 O O . SER A 1 88 ? -2.084 -19.530 34.529 1.00 32.03 88 SER A O 1
ATOM 702 N N . GLN A 1 89 ? -0.800 -21.234 35.293 1.00 31.12 89 GLN A N 1
ATOM 703 C CA . GLN A 1 89 ? -1.150 -22.344 34.401 1.00 31.12 89 GLN A CA 1
ATOM 704 C C . GLN A 1 89 ? -2.397 -23.100 34.900 1.00 31.12 89 GLN A C 1
ATOM 706 O O . GLN A 1 89 ? -2.644 -23.107 36.101 1.00 31.12 89 GLN A O 1
ATOM 711 N N . SER A 1 90 ? -3.093 -23.805 33.992 1.00 30.03 90 SER A N 1
ATOM 712 C CA . SER A 1 90 ? -3.835 -25.085 34.186 1.00 30.03 90 SER A CA 1
ATOM 713 C C . SER A 1 90 ? -4.794 -25.269 32.988 1.00 30.03 90 SER A C 1
ATOM 715 O O . SER A 1 90 ? -5.645 -24.412 32.786 1.00 30.03 90 SER A O 1
ATOM 717 N N . SER A 1 91 ? -4.630 -26.186 32.023 1.00 33.50 91 SER A N 1
ATOM 718 C CA . SER A 1 91 ? -4.649 -27.670 32.009 1.00 33.50 91 SER A CA 1
ATOM 719 C C . SER A 1 91 ? -6.011 -28.338 32.280 1.00 33.50 91 SER A C 1
ATOM 721 O O . SER A 1 91 ? -6.486 -28.340 33.411 1.00 33.50 91 SER A O 1
ATOM 723 N N . SER A 1 92 ? -6.596 -28.945 31.237 1.00 38.12 92 SER A N 1
ATOM 724 C CA . SER A 1 92 ? -7.218 -30.299 31.149 1.00 38.1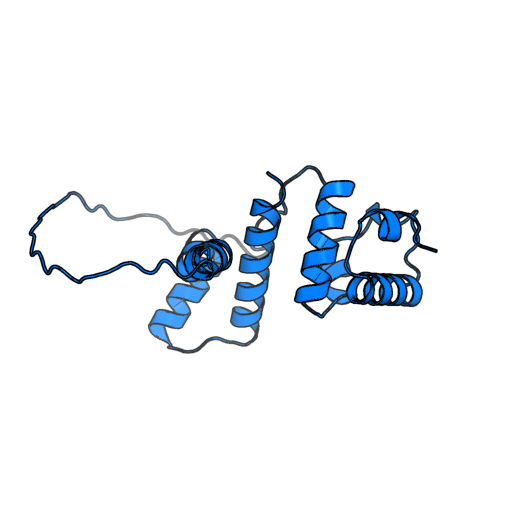2 92 SER A CA 1
ATOM 725 C C . SER A 1 92 ? -8.059 -30.350 29.859 1.00 38.12 92 SER A C 1
ATOM 727 O O . SER A 1 92 ? -8.834 -29.441 29.580 1.00 38.12 92 SER A O 1
ATOM 729 N N . GLU A 1 93 ? -7.660 -31.144 28.861 1.00 36.81 93 GLU A N 1
ATOM 730 C CA . GLU A 1 93 ? -8.089 -32.536 28.623 1.00 36.81 93 GLU A CA 1
ATOM 731 C C . GLU A 1 93 ? -9.610 -32.694 28.537 1.00 36.81 93 GLU A C 1
ATOM 733 O O . GLU A 1 93 ? -10.291 -32.678 29.550 1.00 36.81 93 GLU A O 1
ATOM 738 N N . ASP A 1 94 ? -10.123 -32.894 27.318 1.00 34.78 94 ASP A N 1
ATOM 739 C CA . ASP A 1 94 ? -10.968 -34.061 27.071 1.00 34.78 94 ASP A CA 1
ATOM 740 C C . ASP A 1 94 ? -11.078 -34.403 25.583 1.00 34.78 94 ASP A C 1
ATOM 742 O O . ASP A 1 94 ? -11.290 -33.568 24.698 1.00 34.78 94 ASP A O 1
ATOM 746 N N . ALA A 1 95 ? -10.883 -35.692 25.333 1.00 34.97 95 ALA A N 1
ATOM 747 C CA . ALA A 1 95 ? -10.844 -36.334 24.041 1.00 34.97 95 ALA A CA 1
ATOM 748 C C . ALA A 1 95 ? -12.252 -36.558 23.480 1.00 34.97 95 ALA A C 1
ATOM 750 O O . ALA A 1 95 ? -13.063 -37.254 24.084 1.00 34.97 95 ALA A O 1
ATOM 751 N N . TYR A 1 96 ? -12.488 -36.114 22.244 1.00 33.62 96 TYR A N 1
ATOM 752 C CA . TYR A 1 96 ? -13.520 -36.707 21.398 1.00 33.62 96 TYR A CA 1
ATOM 753 C C . TYR A 1 96 ? -12.951 -37.036 20.022 1.00 33.62 96 TYR A C 1
ATOM 755 O O . TYR A 1 96 ? -12.638 -36.177 19.200 1.00 33.62 96 TYR A O 1
ATOM 763 N N . ASN A 1 97 ? -12.828 -38.342 19.802 1.00 43.28 97 ASN A N 1
ATOM 764 C CA . ASN A 1 97 ? -12.613 -38.986 18.519 1.00 43.28 97 ASN A CA 1
ATOM 765 C C . ASN A 1 97 ? -13.597 -38.463 17.461 1.00 43.28 97 ASN A C 1
ATOM 767 O O . ASN A 1 97 ? -14.806 -38.646 17.612 1.00 43.28 97 ASN A O 1
ATOM 771 N N . LEU A 1 98 ? -13.096 -37.949 16.330 1.00 33.91 98 LEU A N 1
ATOM 772 C CA . LEU A 1 98 ? -13.902 -37.855 15.113 1.00 33.91 98 LEU A CA 1
ATOM 773 C C . LEU A 1 98 ? -13.138 -38.319 13.865 1.00 33.91 98 LEU A C 1
ATOM 775 O O . LEU A 1 98 ? -12.253 -37.664 13.327 1.00 33.91 98 LEU A O 1
ATOM 779 N N . LYS A 1 99 ? -13.550 -39.518 13.449 1.00 41.91 99 LYS A N 1
ATOM 780 C CA . LYS A 1 99 ? -13.402 -40.217 12.169 1.00 41.91 99 LYS A CA 1
ATOM 781 C C . LYS A 1 99 ? -13.006 -39.375 10.939 1.00 41.91 99 LYS A C 1
ATOM 783 O O . LYS A 1 99 ? -13.696 -38.435 10.565 1.00 41.91 99 LYS A O 1
ATOM 788 N N . ARG A 1 100 ? -12.053 -39.960 10.197 1.00 40.34 100 ARG A N 1
ATOM 789 C CA . ARG A 1 100 ? -11.818 -39.882 8.738 1.00 40.34 100 ARG A CA 1
ATOM 790 C C . ARG A 1 100 ? -11.451 -38.499 8.181 1.00 40.34 100 ARG A C 1
ATOM 792 O O . ARG A 1 100 ? -12.289 -37.766 7.668 1.00 40.34 100 ARG A O 1
ATOM 799 N N . HIS A 1 101 ? -10.147 -38.220 8.150 1.00 36.56 101 HIS A N 1
ATOM 800 C CA . HIS A 1 101 ? -9.579 -37.173 7.305 1.00 36.56 101 HIS A CA 1
ATOM 801 C C . HIS A 1 101 ? -9.523 -37.635 5.842 1.00 36.56 101 HIS A C 1
ATOM 803 O O . HIS A 1 101 ? -8.518 -38.165 5.382 1.00 36.56 101 HIS A O 1
ATOM 809 N N . ASN A 1 102 ? -10.591 -37.368 5.091 1.00 42.66 102 ASN A N 1
ATOM 810 C CA . ASN A 1 102 ? -10.423 -37.019 3.684 1.00 42.66 102 ASN A CA 1
ATOM 811 C C . ASN A 1 102 ? -9.851 -35.597 3.676 1.00 42.66 102 ASN A C 1
ATOM 813 O O . ASN A 1 102 ? -10.584 -34.617 3.820 1.00 42.66 102 ASN A O 1
ATOM 817 N N . THR A 1 103 ? -8.528 -35.471 3.630 1.00 43.03 103 THR A N 1
ATOM 818 C CA . THR A 1 103 ? -7.851 -34.180 3.521 1.00 43.03 103 THR A CA 1
ATOM 819 C C . THR A 1 103 ? -8.206 -33.557 2.175 1.00 43.03 103 THR A C 1
ATOM 821 O O . THR A 1 103 ? -7.631 -33.880 1.142 1.00 43.03 103 THR A O 1
ATOM 824 N N . PHE A 1 104 ? -9.188 -32.653 2.192 1.00 48.81 104 PHE A N 1
ATOM 825 C CA . PHE A 1 104 ? -9.417 -31.686 1.124 1.00 48.81 104 PHE A CA 1
ATOM 826 C C . PHE A 1 104 ? -8.070 -31.023 0.816 1.00 48.81 104 PHE A C 1
ATOM 828 O O . PHE A 1 104 ? -7.528 -30.324 1.673 1.00 48.81 104 PHE A O 1
ATOM 835 N N . ALA A 1 105 ? -7.510 -31.265 -0.373 1.00 49.81 105 ALA A N 1
ATOM 836 C CA . ALA A 1 105 ? -6.230 -30.688 -0.794 1.00 49.81 105 ALA A CA 1
ATOM 837 C C . ALA A 1 105 ? -6.242 -29.151 -0.686 1.00 49.81 105 ALA A C 1
ATOM 839 O O . ALA A 1 105 ? -5.227 -28.538 -0.368 1.00 49.81 105 ALA A O 1
ATOM 840 N N . GLY A 1 106 ? -7.423 -28.537 -0.810 1.00 49.94 106 GLY A N 1
ATOM 841 C CA . GLY A 1 106 ? -7.610 -27.109 -0.594 1.00 49.94 106 GLY A CA 1
ATOM 842 C C . GLY A 1 106 ? -7.568 -26.655 0.867 1.00 49.94 106 GLY A C 1
ATOM 843 O O . GLY A 1 106 ? -7.596 -25.458 1.090 1.00 49.94 106 GLY A O 1
ATOM 844 N N . LYS A 1 107 ? -7.488 -27.531 1.881 1.00 53.75 107 LYS A N 1
ATOM 845 C CA . LYS A 1 107 ? -7.417 -27.114 3.296 1.00 53.75 107 LYS A CA 1
ATOM 846 C C . LYS A 1 107 ? -6.036 -26.558 3.628 1.00 53.75 107 LYS A C 1
ATOM 848 O O . LYS A 1 107 ? -5.949 -25.582 4.358 1.00 53.75 107 LYS A O 1
ATOM 853 N N . LEU A 1 108 ? -4.983 -27.140 3.048 1.00 47.66 108 LEU A N 1
ATOM 854 C CA . LEU A 1 108 ? -3.617 -26.628 3.150 1.00 47.66 108 LEU A CA 1
ATOM 855 C C . LEU A 1 108 ? -3.463 -25.342 2.331 1.00 47.66 108 LEU A C 1
ATOM 857 O O . LEU A 1 108 ? -2.938 -24.363 2.839 1.00 47.66 108 LEU A O 1
ATOM 861 N N . THR A 1 109 ? -3.992 -25.301 1.105 1.00 50.28 109 THR A N 1
ATOM 862 C CA . THR A 1 109 ? -3.962 -24.097 0.256 1.00 50.28 109 THR A CA 1
ATOM 863 C C . THR A 1 109 ? -4.786 -22.957 0.855 1.00 50.28 109 THR A C 1
ATOM 865 O O . THR A 1 109 ? -4.357 -21.811 0.824 1.00 50.28 109 THR A O 1
ATOM 868 N N . TYR A 1 110 ? -5.944 -23.263 1.448 1.00 52.12 110 TYR A N 1
ATOM 869 C CA . TYR A 1 110 ? -6.750 -22.311 2.207 1.00 52.12 110 TYR A CA 1
ATOM 870 C C . TYR A 1 110 ? -6.004 -21.867 3.462 1.00 52.12 110 TYR A C 1
ATOM 872 O O . TYR A 1 110 ? -5.837 -20.675 3.628 1.00 52.12 110 TYR A O 1
ATOM 880 N N . ALA A 1 111 ? -5.455 -22.780 4.271 1.00 48.66 111 ALA A N 1
ATOM 881 C CA . ALA A 1 111 ? -4.678 -22.438 5.466 1.00 48.66 111 ALA A CA 1
ATOM 882 C C . ALA A 1 111 ? -3.452 -21.554 5.163 1.00 48.66 111 ALA A C 1
ATOM 884 O O . ALA A 1 111 ? -3.201 -20.596 5.887 1.00 48.66 111 ALA A O 1
ATOM 885 N N . LEU A 1 112 ? -2.726 -21.836 4.074 1.00 48.97 112 LEU A N 1
ATOM 886 C CA . LEU A 1 112 ? -1.597 -21.029 3.596 1.00 48.97 112 LEU A CA 1
ATOM 887 C C . LEU A 1 112 ? -2.056 -19.664 3.054 1.00 48.97 112 LEU A C 1
ATOM 889 O O . LEU A 1 112 ? -1.386 -18.660 3.276 1.00 48.97 112 LEU A O 1
ATOM 893 N N . ARG A 1 113 ? -3.223 -19.604 2.394 1.00 53.97 113 ARG A N 1
ATOM 894 C CA . ARG A 1 113 ? -3.868 -18.353 1.948 1.00 53.97 113 ARG A CA 1
ATOM 895 C C . ARG A 1 113 ? -4.490 -17.564 3.108 1.00 53.97 113 ARG A C 1
ATOM 897 O O . ARG A 1 113 ? -4.672 -16.357 2.997 1.00 53.97 113 ARG A O 1
ATOM 904 N N . THR A 1 114 ? -4.798 -18.229 4.219 1.00 53.03 114 THR A N 1
ATOM 905 C CA . THR A 1 114 ? -5.375 -17.668 5.441 1.00 53.03 114 THR A CA 1
ATOM 906 C C . THR A 1 114 ? -4.352 -17.642 6.571 1.00 53.03 114 THR A C 1
ATOM 908 O O . THR A 1 114 ? -4.684 -18.024 7.695 1.00 53.03 114 THR A O 1
ATOM 911 N N . LYS A 1 115 ? -3.120 -17.169 6.327 1.00 61.22 115 LYS A N 1
ATOM 912 C CA . LYS A 1 115 ? -2.330 -16.605 7.431 1.00 61.22 115 LYS A CA 1
ATOM 913 C C . LYS A 1 115 ? -3.225 -15.523 8.039 1.00 61.22 115 LYS A C 1
ATOM 915 O O . LYS A 1 115 ? -3.483 -14.497 7.412 1.00 61.22 115 LYS A O 1
ATOM 920 N N . THR A 1 116 ? -3.864 -15.831 9.164 1.00 66.75 116 THR A N 1
ATOM 921 C CA . THR A 1 116 ? -4.912 -14.982 9.725 1.00 66.75 116 THR A CA 1
ATOM 922 C C . THR A 1 116 ? -4.248 -13.718 10.224 1.00 66.75 116 THR A C 1
ATOM 924 O O . THR A 1 116 ? -3.582 -13.733 11.255 1.00 66.75 116 THR A O 1
ATOM 927 N N . ILE A 1 117 ? -4.409 -12.636 9.468 1.00 74.50 117 ILE A N 1
ATOM 928 C CA . ILE A 1 117 ? -3.910 -11.320 9.842 1.00 74.50 117 ILE A CA 1
ATOM 929 C C . ILE A 1 117 ? -4.685 -10.873 11.079 1.00 74.50 117 ILE A C 1
ATOM 931 O O . ILE A 1 117 ? -5.879 -10.565 11.014 1.00 74.50 117 ILE A O 1
ATOM 935 N N . ASN A 1 118 ? -4.005 -10.839 12.221 1.00 85.94 118 ASN A N 1
ATOM 936 C CA . ASN A 1 118 ? -4.573 -10.308 13.444 1.00 85.94 118 ASN A CA 1
ATOM 937 C C . ASN A 1 118 ? -4.439 -8.783 13.439 1.00 85.94 118 ASN A C 1
ATOM 939 O O . ASN A 1 118 ? -3.466 -8.216 13.929 1.00 85.94 118 ASN A O 1
ATOM 943 N N . VAL A 1 119 ? -5.444 -8.106 12.880 1.00 85.75 119 VAL A N 1
ATOM 944 C CA . VAL A 1 119 ? -5.461 -6.638 12.770 1.00 85.75 119 VAL A CA 1
ATOM 945 C C . VAL A 1 119 ? -5.252 -5.967 14.127 1.00 85.75 119 VAL A C 1
ATOM 947 O O . VAL A 1 119 ? -4.551 -4.966 14.213 1.00 85.75 119 VAL A O 1
ATOM 950 N N . LYS A 1 120 ? -5.821 -6.514 15.208 1.00 87.94 120 LYS A N 1
ATOM 951 C CA . LYS A 1 120 ? -5.644 -5.943 16.549 1.00 87.94 120 LYS A CA 1
ATOM 952 C C . LYS A 1 120 ? -4.184 -6.011 16.994 1.00 87.94 120 LYS A C 1
ATOM 954 O O . LYS A 1 120 ? -3.699 -5.053 17.579 1.00 87.94 120 LYS A O 1
ATOM 959 N N . GLU A 1 121 ? -3.509 -7.121 16.726 1.00 88.62 121 GLU A N 1
ATOM 960 C CA . GLU A 1 121 ? -2.099 -7.318 17.067 1.00 88.62 121 GLU A CA 1
ATOM 961 C C . GLU A 1 121 ? -1.196 -6.364 16.288 1.00 88.62 121 GLU A C 1
ATOM 963 O O . GLU A 1 121 ? -0.413 -5.654 16.911 1.00 88.62 121 GLU A O 1
ATOM 968 N N . ILE A 1 122 ? -1.410 -6.233 14.974 1.00 88.75 122 ILE A N 1
ATOM 969 C CA . ILE A 1 122 ? -0.703 -5.259 14.128 1.00 88.75 122 ILE A CA 1
ATOM 970 C C . ILE A 1 122 ? -0.934 -3.830 14.631 1.00 88.75 122 ILE A C 1
ATOM 972 O O . ILE A 1 122 ? -0.000 -3.057 14.804 1.00 88.75 122 ILE A O 1
ATOM 976 N N . LEU A 1 123 ? -2.177 -3.455 14.937 1.00 91.31 123 LEU A N 1
ATOM 977 C CA . LEU A 1 123 ? -2.452 -2.124 15.485 1.00 91.31 123 LEU A CA 1
ATOM 978 C C . LEU A 1 123 ? -1.797 -1.924 16.857 1.00 91.31 123 LEU A C 1
ATOM 980 O O . LEU A 1 123 ? -1.408 -0.811 17.194 1.00 91.31 123 LEU A O 1
ATOM 984 N N . CYS A 1 124 ? -1.656 -2.983 17.651 1.00 91.00 124 CYS A N 1
ATOM 985 C CA . CYS A 1 124 ? -1.007 -2.933 18.953 1.00 91.00 124 CYS A CA 1
ATOM 986 C C . CYS A 1 124 ? 0.524 -2.822 18.883 1.00 91.00 124 CYS A C 1
ATOM 988 O O . CYS A 1 124 ? 1.115 -2.508 19.916 1.00 91.00 124 CYS A O 1
ATOM 990 N N . THR A 1 125 ? 1.178 -3.015 17.734 1.00 87.50 125 THR A N 1
ATOM 991 C CA . THR A 1 125 ? 2.617 -2.715 17.587 1.00 87.50 125 THR A CA 1
ATOM 992 C C . THR A 1 125 ? 2.869 -1.223 17.338 1.00 87.50 125 THR A C 1
ATOM 994 O O . THR A 1 125 ? 3.915 -0.705 17.719 1.00 87.50 125 THR A O 1
ATOM 997 N N . ASN A 1 126 ? 1.879 -0.497 16.808 1.00 90.94 126 ASN A N 1
ATOM 998 C CA . ASN A 1 126 ? 1.966 0.921 16.455 1.00 90.94 126 ASN A CA 1
ATOM 999 C C . ASN A 1 126 ? 1.307 1.846 17.510 1.00 90.94 126 ASN A C 1
ATOM 1001 O O . ASN A 1 126 ? 0.259 1.525 18.068 1.00 90.94 126 ASN A O 1
ATOM 1005 N N . ILE A 1 127 ? 1.888 3.023 17.789 1.00 90.50 127 ILE A N 1
ATOM 1006 C CA . ILE A 1 127 ? 1.361 3.980 18.788 1.00 90.50 127 ILE A CA 1
ATOM 1007 C C . ILE A 1 127 ? -0.026 4.515 18.393 1.00 90.50 127 ILE A C 1
ATOM 1009 O O . ILE A 1 127 ? -0.965 4.439 19.194 1.00 90.50 127 ILE A O 1
ATOM 1013 N N . GLN A 1 128 ? -0.185 4.994 17.157 1.00 89.88 128 GLN A N 1
ATOM 1014 C CA . GLN A 1 128 ? -1.476 5.442 16.628 1.00 89.88 128 GLN A CA 1
ATOM 1015 C C . GLN A 1 128 ? -2.479 4.283 16.589 1.00 89.88 128 GLN A C 1
ATOM 1017 O O . GLN A 1 128 ? -3.642 4.441 16.967 1.00 89.88 128 GLN A O 1
ATOM 1022 N N . GLY A 1 129 ? -2.021 3.088 16.205 1.00 92.38 129 GLY A N 1
ATOM 1023 C CA . GLY A 1 129 ? -2.835 1.874 16.220 1.00 92.38 129 GLY A CA 1
ATOM 1024 C C . GLY A 1 129 ? -3.383 1.550 17.617 1.00 92.38 129 GLY A C 1
ATOM 1025 O O . GLY A 1 129 ? -4.588 1.329 17.772 1.00 92.38 129 GLY A O 1
ATOM 1026 N N . LYS A 1 130 ? -2.553 1.634 18.667 1.00 93.88 130 LYS A N 1
ATOM 1027 C CA . LYS A 1 130 ? -2.984 1.486 20.071 1.00 93.88 130 LYS A CA 1
ATOM 1028 C C . LYS A 1 130 ? -4.046 2.518 20.451 1.00 93.88 130 LYS A C 1
ATOM 1030 O O . LYS A 1 130 ? -5.028 2.164 21.109 1.00 93.88 130 LYS A O 1
ATOM 1035 N N . ALA A 1 131 ? -3.870 3.779 20.050 1.00 92.75 131 ALA A N 1
ATOM 1036 C CA . ALA A 1 131 ? -4.839 4.840 20.322 1.00 92.75 131 ALA A CA 1
ATOM 1037 C C . ALA A 1 131 ? -6.195 4.555 19.651 1.00 92.75 131 ALA A C 1
ATOM 1039 O O . ALA A 1 131 ? -7.246 4.690 20.285 1.00 92.75 131 ALA A O 1
ATOM 1040 N N . ILE A 1 132 ? -6.178 4.068 18.407 1.00 93.69 132 ILE A N 1
ATOM 1041 C CA . ILE A 1 132 ? -7.378 3.655 17.671 1.00 93.69 132 ILE A CA 1
ATOM 1042 C C . ILE A 1 132 ? -8.084 2.491 18.378 1.00 93.69 132 ILE A C 1
ATOM 1044 O O . ILE A 1 132 ? -9.299 2.547 18.577 1.00 93.69 132 ILE A O 1
ATOM 1048 N N . VAL A 1 133 ? -7.342 1.465 18.813 1.00 94.62 133 VAL A N 1
ATOM 1049 C CA . VAL A 1 133 ? -7.908 0.318 19.546 1.00 94.62 133 VAL A CA 1
ATOM 1050 C C . VAL A 1 133 ? -8.578 0.773 20.845 1.00 94.62 133 VAL A C 1
ATOM 1052 O O . VAL A 1 133 ? -9.716 0.379 21.108 1.00 94.62 133 VAL A O 1
ATOM 1055 N N . LYS A 1 134 ? -7.928 1.643 21.631 1.00 93.56 134 LYS A N 1
ATOM 1056 C CA . LYS A 1 134 ? -8.505 2.208 22.866 1.00 93.56 134 LYS A CA 1
ATOM 1057 C C . LYS A 1 134 ? -9.778 3.011 22.587 1.00 93.56 134 LYS A C 1
ATOM 1059 O O . LYS A 1 134 ? -10.791 2.822 23.262 1.00 93.56 134 LYS A O 1
ATOM 1064 N N . SER A 1 135 ? -9.749 3.874 21.570 1.00 92.81 135 SER A N 1
ATOM 1065 C CA . SER A 1 135 ? -10.909 4.677 21.167 1.00 92.81 135 SER A CA 1
ATOM 1066 C C . SER A 1 135 ? -12.091 3.793 20.757 1.00 92.81 135 SER A C 1
ATOM 1068 O O . SER A 1 135 ? -13.205 3.961 21.259 1.00 92.81 135 SER A O 1
ATOM 1070 N N . TYR A 1 136 ? -11.847 2.766 19.937 1.00 94.00 136 TYR A N 1
ATOM 1071 C CA . TYR A 1 136 ? -12.883 1.818 19.531 1.00 94.00 136 TYR A CA 1
ATOM 1072 C C . TYR A 1 136 ? -13.448 1.016 20.706 1.00 94.00 136 TYR A C 1
ATOM 1074 O O . TYR A 1 136 ? -14.656 0.800 20.782 1.00 94.00 136 TYR A O 1
ATOM 1082 N N . GLN A 1 137 ? -12.607 0.592 21.654 1.00 94.00 137 GLN A N 1
ATOM 1083 C CA . GLN A 1 137 ? -13.068 -0.123 22.845 1.00 94.00 137 GLN A CA 1
ATOM 1084 C C . GLN A 1 137 ? -14.079 0.696 23.654 1.00 94.00 137 GLN A C 1
ATOM 1086 O O . GLN A 1 137 ? -15.063 0.111 24.118 1.00 94.00 137 GLN A O 1
ATOM 1091 N N . LYS A 1 138 ? -13.861 2.014 23.762 1.00 94.50 138 LYS A N 1
ATOM 1092 C CA . LYS A 1 138 ? -14.715 2.959 24.491 1.00 94.50 138 LYS A CA 1
ATOM 1093 C C . LYS A 1 138 ? -15.981 3.343 23.723 1.00 94.50 138 LYS A C 1
ATOM 1095 O O . LYS A 1 138 ? -17.060 3.352 24.302 1.00 94.50 138 LYS A O 1
ATOM 1100 N N . HIS A 1 139 ? -15.857 3.654 22.435 1.00 93.62 139 HIS A N 1
ATOM 1101 C CA . HIS A 1 139 ? -16.936 4.277 21.659 1.00 93.62 139 HIS A CA 1
ATOM 1102 C C . HIS A 1 139 ? -17.671 3.319 20.713 1.00 93.62 139 HIS A C 1
ATOM 1104 O O . HIS A 1 139 ? -18.725 3.671 20.198 1.00 93.62 139 HIS A O 1
ATOM 1110 N N . LYS A 1 140 ? -17.130 2.118 20.466 1.00 92.44 140 LYS A N 1
ATOM 1111 C CA . LYS A 1 140 ? -17.660 1.109 19.524 1.00 92.44 140 LYS A CA 1
ATOM 1112 C C . LYS A 1 140 ? -17.870 1.622 18.092 1.00 92.44 140 LYS A C 1
ATOM 1114 O O . LYS A 1 140 ? -18.598 1.020 17.310 1.00 92.44 140 LYS A O 1
ATOM 1119 N N . SER A 1 141 ? -17.189 2.704 17.723 1.00 92.75 141 SER A N 1
ATOM 1120 C CA . SER A 1 141 ? -17.241 3.319 16.397 1.00 92.75 141 SER A CA 1
ATOM 1121 C C . SER A 1 141 ? -15.867 3.843 15.993 1.00 92.75 141 SER A C 1
ATOM 1123 O O . SER A 1 141 ? -15.081 4.234 16.856 1.00 92.75 141 SER A O 1
ATOM 1125 N N . LEU A 1 142 ? -15.592 3.896 14.689 1.00 91.50 142 LEU A N 1
ATOM 1126 C CA . LEU A 1 142 ? -14.355 4.448 14.134 1.00 91.50 142 LEU A CA 1
ATOM 1127 C C . LEU A 1 142 ? -14.657 5.607 13.189 1.00 91.50 142 LEU A C 1
ATOM 1129 O O . LEU A 1 142 ? -15.529 5.505 12.324 1.00 91.50 142 LEU A O 1
ATOM 1133 N N . SER A 1 143 ? -13.883 6.686 13.309 1.00 91.25 143 SER A N 1
ATOM 1134 C CA . SER A 1 143 ? -13.941 7.792 12.354 1.00 91.25 143 SER A CA 1
ATOM 1135 C C . SER A 1 143 ? -13.426 7.349 10.977 1.00 91.25 143 SER A C 1
ATOM 1137 O O . SER A 1 143 ? -12.711 6.351 10.839 1.00 91.25 143 SER A O 1
ATOM 1139 N N . ARG A 1 144 ? -13.762 8.105 9.922 1.00 90.06 144 ARG A N 1
ATOM 1140 C CA . ARG A 1 144 ? -13.184 7.881 8.585 1.00 90.06 144 ARG A CA 1
ATOM 1141 C C . ARG A 1 144 ? -11.655 7.940 8.626 1.00 90.06 144 ARG A C 1
ATOM 1143 O O . ARG A 1 144 ? -11.017 7.064 8.059 1.00 90.06 144 ARG A O 1
ATOM 1150 N N . GLN A 1 145 ? -11.091 8.919 9.328 1.00 88.94 145 GLN A N 1
ATOM 1151 C CA . GLN A 1 145 ? -9.645 9.088 9.445 1.00 88.94 145 GLN A CA 1
ATOM 1152 C C . GLN A 1 145 ? -8.989 7.897 10.150 1.00 88.94 145 GLN A C 1
ATOM 1154 O O . GLN A 1 145 ? -8.025 7.347 9.632 1.00 88.94 145 GLN A O 1
ATOM 1159 N N . SER A 1 146 ? -9.560 7.419 11.261 1.00 89.19 146 SER A N 1
ATOM 1160 C CA . SER A 1 146 ? -9.050 6.229 11.952 1.00 89.19 146 SER A CA 1
ATOM 1161 C C . SER A 1 146 ? -9.117 4.982 11.070 1.00 89.19 146 SER A C 1
ATOM 1163 O O . SER A 1 146 ? -8.182 4.194 11.071 1.00 89.19 146 SER A O 1
ATOM 1165 N N . ARG A 1 147 ? -10.181 4.810 10.273 1.00 90.25 147 ARG A N 1
ATOM 1166 C CA . ARG A 1 147 ? -10.269 3.696 9.311 1.00 90.25 147 ARG A CA 1
ATOM 1167 C C . ARG A 1 147 ? -9.186 3.772 8.235 1.00 90.25 147 ARG A C 1
ATOM 1169 O O . ARG A 1 147 ? -8.610 2.743 7.907 1.00 90.25 147 ARG A O 1
ATOM 1176 N N . MET A 1 148 ? -8.890 4.966 7.721 1.00 85.94 148 MET A N 1
ATOM 1177 C CA . MET A 1 148 ? -7.805 5.154 6.752 1.00 85.94 148 MET A CA 1
ATOM 1178 C C . MET A 1 148 ? -6.432 4.868 7.367 1.00 85.94 148 MET A C 1
ATOM 1180 O O . MET A 1 148 ? -5.642 4.161 6.755 1.00 85.94 148 MET A O 1
ATOM 1184 N N . LEU A 1 149 ? -6.186 5.327 8.598 1.00 89.06 149 LEU A N 1
ATOM 1185 C CA . LEU A 1 149 ? -4.941 5.039 9.316 1.00 89.06 149 LEU A CA 1
ATOM 1186 C C . LEU A 1 149 ? -4.756 3.541 9.587 1.00 89.06 149 LEU A C 1
ATOM 1188 O O . LEU A 1 149 ? -3.653 3.033 9.435 1.00 89.06 149 LEU A O 1
ATOM 1192 N N . ILE A 1 150 ? -5.827 2.811 9.928 1.00 90.38 150 ILE A N 1
ATOM 1193 C CA . ILE A 1 150 ? -5.766 1.344 10.055 1.00 90.38 150 ILE A CA 1
ATOM 1194 C C . ILE A 1 150 ? -5.294 0.714 8.744 1.00 90.38 150 ILE A C 1
ATOM 1196 O O . ILE A 1 150 ? -4.430 -0.158 8.772 1.00 90.38 150 ILE A O 1
ATOM 1200 N N . VAL A 1 151 ? -5.858 1.140 7.608 1.00 87.62 151 VAL A N 1
ATOM 1201 C CA . VAL A 1 151 ? -5.451 0.630 6.293 1.00 87.62 151 VAL A CA 1
ATOM 1202 C C . VAL A 1 151 ? -3.969 0.902 6.067 1.00 87.62 151 VAL A C 1
ATOM 1204 O O . VAL A 1 151 ? -3.244 -0.031 5.752 1.00 87.62 151 VAL A O 1
ATOM 1207 N N . ASP A 1 152 ? -3.508 2.133 6.280 1.00 86.31 152 ASP A N 1
ATOM 1208 C CA . ASP A 1 152 ? -2.103 2.492 6.070 1.00 86.31 152 ASP A CA 1
ATOM 1209 C C . ASP A 1 152 ? -1.161 1.648 6.950 1.00 86.31 152 ASP A C 1
ATOM 1211 O O . ASP A 1 152 ? -0.231 1.042 6.424 1.00 86.31 152 ASP A O 1
ATOM 1215 N N . ILE A 1 153 ? -1.460 1.500 8.248 1.00 87.69 153 ILE A N 1
ATOM 1216 C CA . ILE A 1 153 ? -0.669 0.673 9.178 1.00 87.69 153 ILE A CA 1
ATOM 1217 C C . ILE A 1 153 ? -0.600 -0.789 8.709 1.00 87.69 153 ILE A C 1
ATOM 1219 O O . ILE A 1 153 ? 0.479 -1.378 8.695 1.00 87.69 153 ILE A O 1
ATOM 1223 N N . ILE A 1 154 ? -1.734 -1.378 8.308 1.00 88.19 154 ILE A N 1
ATOM 1224 C CA . ILE A 1 154 ? -1.773 -2.768 7.830 1.00 88.19 154 ILE A CA 1
ATOM 1225 C C . ILE A 1 154 ? -0.952 -2.919 6.547 1.00 88.19 154 ILE A C 1
ATOM 1227 O O . ILE A 1 154 ? -0.199 -3.880 6.418 1.00 88.19 154 ILE A O 1
ATOM 1231 N N . LEU A 1 155 ? -1.090 -1.998 5.589 1.00 85.00 155 LEU A N 1
ATOM 1232 C CA . LEU A 1 155 ? -0.361 -2.090 4.324 1.00 85.00 155 LEU A CA 1
ATOM 1233 C C . LEU A 1 155 ? 1.152 -1.969 4.545 1.00 85.00 155 LEU A C 1
ATOM 1235 O O . LEU A 1 155 ? 1.896 -2.738 3.945 1.00 85.00 155 LEU A O 1
ATOM 1239 N N . THR A 1 156 ? 1.602 -1.064 5.421 1.00 86.00 156 THR A N 1
ATOM 1240 C CA . THR A 1 156 ? 3.023 -0.934 5.777 1.00 86.00 156 THR A CA 1
ATOM 1241 C C . THR A 1 156 ? 3.572 -2.222 6.388 1.00 86.00 156 THR A C 1
ATOM 1243 O O . THR A 1 156 ? 4.645 -2.668 5.987 1.00 86.00 156 THR A O 1
ATOM 1246 N N . GLU A 1 157 ? 2.837 -2.855 7.307 1.00 85.19 157 GLU A N 1
ATOM 1247 C CA . GLU A 1 157 ? 3.265 -4.121 7.918 1.00 85.19 157 GLU A CA 1
ATOM 1248 C C . GLU A 1 157 ? 3.404 -5.234 6.869 1.00 85.19 157 GLU A C 1
ATOM 1250 O O . GLU A 1 157 ? 4.430 -5.907 6.795 1.00 85.19 157 GLU A O 1
ATOM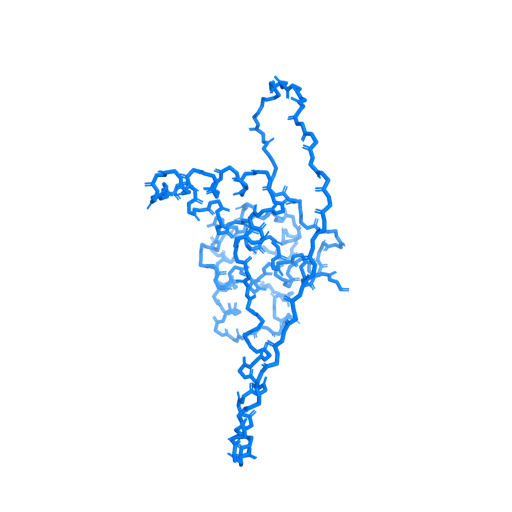 1255 N N . LEU A 1 158 ? 2.409 -5.376 5.988 1.00 82.81 158 LEU A N 1
ATOM 1256 C CA . LEU A 1 158 ? 2.426 -6.386 4.926 1.00 82.81 158 LEU A CA 1
ATOM 1257 C C . LEU A 1 158 ? 3.554 -6.166 3.910 1.00 82.81 158 LEU A C 1
ATOM 1259 O O . LEU A 1 158 ? 4.126 -7.134 3.404 1.00 82.81 158 LEU A O 1
ATOM 1263 N N . LEU A 1 159 ? 3.881 -4.909 3.601 1.00 81.56 159 LEU A N 1
ATOM 1264 C CA . LEU A 1 159 ? 5.024 -4.576 2.750 1.00 81.56 159 LEU A CA 1
ATOM 1265 C C . LEU A 1 159 ? 6.342 -4.936 3.442 1.00 81.56 159 LEU A C 1
ATOM 1267 O O . LEU A 1 159 ? 7.189 -5.577 2.827 1.00 81.56 159 LEU A O 1
ATOM 1271 N N . ASN A 1 160 ? 6.482 -4.620 4.730 1.00 80.50 160 ASN A N 1
ATOM 1272 C CA . ASN A 1 160 ? 7.678 -4.936 5.512 1.00 80.50 160 ASN A CA 1
ATOM 1273 C C . ASN A 1 160 ? 7.898 -6.445 5.718 1.00 80.50 160 ASN A C 1
ATOM 1275 O O . ASN A 1 160 ? 9.048 -6.876 5.788 1.00 80.50 160 ASN A O 1
ATOM 1279 N N . GLU A 1 161 ? 6.837 -7.259 5.772 1.00 75.50 161 GLU A N 1
ATOM 1280 C CA . GLU A 1 161 ? 6.952 -8.728 5.737 1.00 75.50 161 GLU A CA 1
ATOM 1281 C C . GLU A 1 161 ? 7.482 -9.250 4.389 1.00 75.50 161 GLU A C 1
ATOM 1283 O O . GLU A 1 161 ? 8.049 -10.336 4.341 1.00 75.50 161 GLU A O 1
ATOM 1288 N N . THR A 1 162 ? 7.304 -8.496 3.297 1.00 64.81 162 THR A N 1
ATOM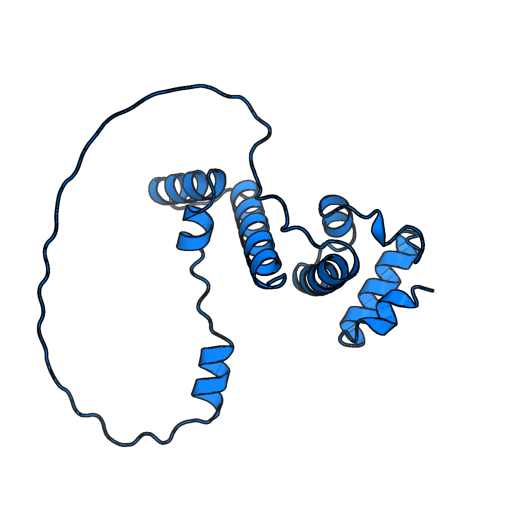 1289 C CA . THR A 1 162 ? 7.682 -8.926 1.937 1.00 64.81 162 THR A CA 1
ATOM 1290 C C . THR A 1 162 ? 9.148 -8.607 1.592 1.00 64.81 162 THR A C 1
ATOM 1292 O O . THR A 1 162 ? 9.676 -9.172 0.643 1.00 64.81 162 THR A O 1
ATOM 1295 N N . ILE A 1 163 ? 9.813 -7.722 2.348 1.00 58.94 163 ILE A N 1
ATOM 1296 C CA . ILE A 1 163 ? 11.202 -7.258 2.106 1.00 58.94 163 ILE A CA 1
ATOM 1297 C C . ILE A 1 163 ? 12.241 -8.110 2.887 1.00 58.94 163 ILE A C 1
ATOM 1299 O O . ILE A 1 163 ? 13.409 -7.744 2.975 1.00 58.94 163 ILE A O 1
ATOM 1303 N N . GLN A 1 164 ? 11.836 -9.237 3.488 1.00 45.62 164 GLN A N 1
ATOM 1304 C CA . GLN A 1 164 ? 12.748 -10.184 4.162 1.00 45.62 164 GLN A CA 1
ATOM 1305 C C . GLN A 1 164 ? 13.371 -11.177 3.183 1.00 45.62 164 GLN A C 1
ATOM 1307 O O . GLN A 1 164 ? 14.566 -11.488 3.379 1.00 45.62 164 GLN A O 1
#

Secondary structure (DSSP, 8-state):
--HHHHHT---HHHHHHHHHHHHHTT--TTTGGG--HHHHHHH---HHHHHHHHHHHHHHH--SPPPP----S-------------------------------HHHHHHHHHT----HHHHHHHSHHHHHHHHHHHHHS---HHHHHHHHHHHHHHHHHHHT-

Organism: NCBI:txid300111

Sequence (164 aa):
MTNIIHSWGMEDSVESNIIKILEENAITDANLPELTPELIKEMIPQIGIRMEFLKKWTTEFKTEKMPHVSDSSTEVSEARSEMAENLSQSSSEDAYNLKRHNTFAGKLTYALRTKTINVKEILCTNIQGKAIVKSYQKHKSLSRQSRMLIVDIILTELLNETIQ

Radius of gyration: 21.97 Å; chains: 1; bounding box: 34×58×61 Å

pLDDT: mean 73.69, std 22.63, range [30.03, 94.75]

Foldseek 3Di:
DAVVLVVLPDDPVLSVVVVVLCVVVVHHNVCLLVDDLVNLCVSCVDLVSSLSVLLSSCLVRNLDADDQPDDPDDDDDDDDDDDDDDDDDDDDDDDDDDDDPPPPPCVVVVVVVPPPPPLLVLLVVDPLSVVQVVVCVVPVDDDPVSVVVSSVSVSSVVSRVSSD